Protein AF-A0A7Y0R0B1-F1 (afdb_monomer_lite)

Foldseek 3Di:
DPPPPPVVVVLLVQLVVQCVVVVHNVVSCVVSVHDPVSNVVSVVVD

Structure (mmCIF, N/CA/C/O backbone):
data_AF-A0A7Y0R0B1-F1
#
_entry.id   AF-A0A7Y0R0B1-F1
#
loop_
_atom_site.group_PDB
_atom_site.id
_atom_site.type_symbol
_atom_site.label_atom_id
_atom_site.label_alt_id
_atom_site.label_comp_id
_atom_site.label_asym_id
_atom_site.label_entity_id
_atom_site.label_seq_id
_atom_site.pdbx_PDB_ins_code
_atom_site.Cartn_x
_atom_site.Cartn_y
_atom_site.Cartn_z
_atom_site.occupancy
_atom_site.B_iso_or_equiv
_atom_site.auth_seq_id
_atom_site.auth_comp_id
_atom_site.auth_asym_id
_atom_site.auth_atom_id
_atom_site.pdbx_PDB_model_num
ATOM 1 N N . MET A 1 1 ? 19.532 -8.975 -22.451 1.00 39.03 1 MET A N 1
ATOM 2 C CA . MET A 1 1 ? 19.727 -7.658 -21.808 1.00 39.03 1 MET A CA 1
ATOM 3 C C . MET A 1 1 ? 18.383 -7.245 -21.231 1.00 39.03 1 MET A C 1
ATOM 5 O O . MET A 1 1 ? 17.486 -6.919 -21.996 1.00 39.03 1 MET A O 1
ATOM 9 N N . LEU A 1 2 ? 18.192 -7.407 -19.918 1.00 44.75 2 LEU A N 1
ATOM 10 C CA . LEU A 1 2 ? 16.931 -7.087 -19.243 1.00 44.75 2 LEU A CA 1
ATOM 11 C C . LEU A 1 2 ? 16.784 -5.567 -19.183 1.00 44.75 2 LEU A C 1
ATOM 13 O O . LEU A 1 2 ? 17.156 -4.934 -18.199 1.00 44.75 2 LEU A O 1
ATOM 17 N N . HIS A 1 3 ? 16.256 -4.974 -20.252 1.00 46.09 3 HIS A N 1
ATOM 18 C CA . HIS A 1 3 ? 15.779 -3.600 -20.205 1.00 46.09 3 HIS A CA 1
ATOM 19 C C . HIS A 1 3 ? 14.452 -3.611 -19.441 1.00 46.09 3 HIS A C 1
ATOM 21 O O . HIS A 1 3 ? 13.362 -3.625 -19.997 1.00 46.09 3 HIS A O 1
ATOM 27 N N . THR A 1 4 ? 14.562 -3.739 -18.128 1.00 44.50 4 THR A N 1
ATOM 28 C CA . THR A 1 4 ? 13.447 -3.722 -17.195 1.00 44.50 4 THR A CA 1
ATOM 29 C C . THR A 1 4 ? 13.730 -2.566 -16.244 1.00 44.50 4 THR A C 1
ATOM 31 O O . THR A 1 4 ? 13.964 -2.693 -15.048 1.00 44.50 4 THR A O 1
ATOM 34 N N . SER A 1 5 ? 13.668 -1.363 -16.810 1.00 47.53 5 SER A N 1
ATOM 35 C CA . SER A 1 5 ? 13.221 -0.186 -16.068 1.00 47.53 5 SER A CA 1
ATOM 36 C C . SER A 1 5 ? 11.742 -0.417 -15.734 1.00 47.53 5 SER A C 1
ATOM 38 O O . SER A 1 5 ? 10.858 0.208 -16.310 1.00 47.53 5 SER A O 1
ATOM 40 N N . ASN A 1 6 ? 11.461 -1.438 -14.915 1.00 46.91 6 ASN A N 1
ATOM 41 C CA . ASN A 1 6 ? 10.119 -1.959 -14.723 1.00 46.91 6 ASN A CA 1
ATOM 42 C C . ASN A 1 6 ? 9.322 -0.915 -13.943 1.00 46.91 6 ASN A C 1
ATOM 44 O O . ASN A 1 6 ? 9.649 -0.669 -12.776 1.00 46.91 6 ASN A O 1
ATOM 48 N N . PRO A 1 7 ? 8.228 -0.368 -14.497 1.00 52.12 7 PRO A N 1
ATOM 49 C CA . PRO A 1 7 ? 7.290 0.427 -13.708 1.00 52.12 7 PRO A CA 1
ATOM 50 C C . PRO A 1 7 ? 6.791 -0.353 -12.477 1.00 52.12 7 PRO A C 1
ATOM 52 O O . PRO A 1 7 ? 6.472 0.245 -11.455 1.00 52.12 7 PRO A O 1
ATOM 55 N N . ILE A 1 8 ? 6.846 -1.691 -12.520 1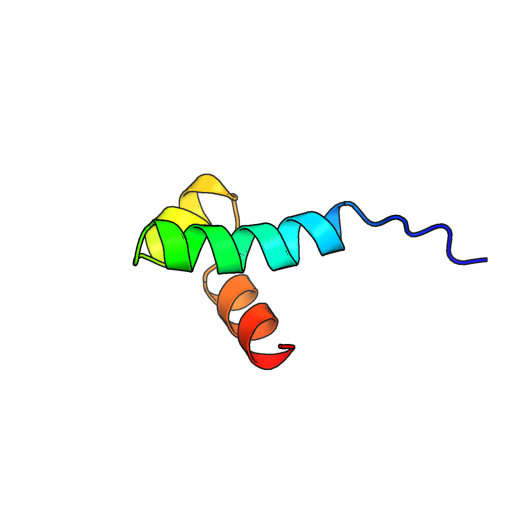.00 53.00 8 ILE A N 1
ATOM 56 C CA . ILE A 1 8 ? 6.545 -2.598 -11.406 1.00 53.00 8 ILE A CA 1
ATOM 57 C C . ILE A 1 8 ? 7.390 -2.294 -10.155 1.00 53.00 8 ILE A C 1
ATOM 59 O O . ILE A 1 8 ? 6.853 -2.324 -9.053 1.00 53.00 8 ILE A O 1
ATOM 63 N N . ILE A 1 9 ? 8.679 -1.949 -10.291 1.00 55.81 9 ILE A N 1
ATOM 64 C CA . ILE A 1 9 ? 9.559 -1.689 -9.133 1.00 55.81 9 ILE A CA 1
ATOM 65 C C . ILE A 1 9 ? 9.176 -0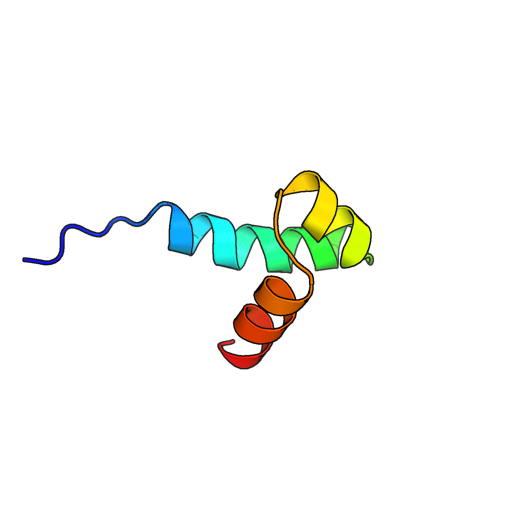.365 -8.453 1.00 55.81 9 ILE A C 1
ATOM 67 O O . ILE A 1 9 ? 9.096 -0.305 -7.226 1.00 55.81 9 ILE A O 1
ATOM 71 N N . LYS A 1 10 ? 8.841 0.674 -9.235 1.00 59.03 10 LYS A N 1
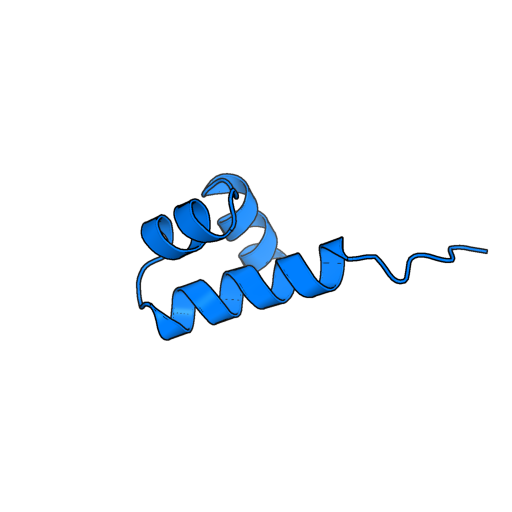ATOM 72 C CA . LYS A 1 10 ? 8.320 1.944 -8.698 1.00 59.03 10 LYS A CA 1
ATOM 73 C C . LYS A 1 10 ? 6.943 1.774 -8.051 1.00 59.03 10 LYS A C 1
ATOM 75 O O . LYS A 1 10 ? 6.708 2.332 -6.985 1.00 59.03 10 LYS A O 1
ATOM 80 N N . HIS A 1 11 ? 6.062 0.964 -8.639 1.00 69.44 11 HIS A N 1
ATOM 81 C CA . HIS A 1 11 ? 4.760 0.6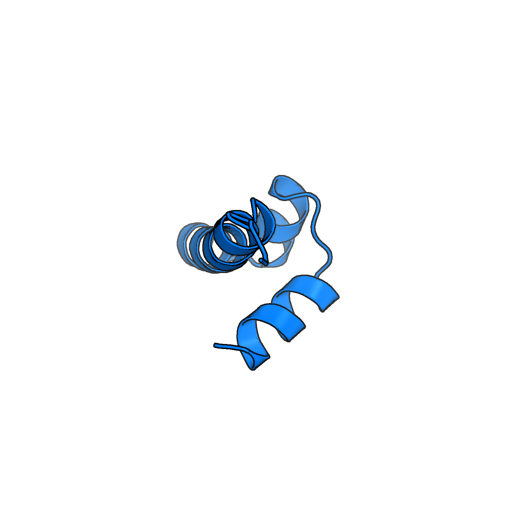41 -8.043 1.00 69.44 11 HIS A CA 1
ATOM 82 C C . HIS A 1 11 ? 4.880 -0.167 -6.738 1.00 69.44 11 HIS A C 1
ATOM 84 O O . HIS A 1 11 ? 4.063 0.008 -5.838 1.00 69.44 11 HIS A O 1
ATOM 90 N N . LYS A 1 12 ? 5.899 -1.026 -6.609 1.00 74.06 12 LYS A N 1
ATOM 91 C CA . LYS A 1 12 ? 6.161 -1.868 -5.428 1.00 74.06 12 LYS A CA 1
ATOM 92 C C . LYS A 1 12 ? 6.549 -1.027 -4.207 1.00 74.06 12 LYS A C 1
ATOM 94 O O . LYS A 1 12 ? 5.897 -1.133 -3.173 1.00 74.06 12 LYS A O 1
ATOM 99 N N . ALA A 1 13 ? 7.526 -0.130 -4.361 1.00 78.00 13 ALA A N 1
ATOM 100 C CA . ALA A 1 13 ? 7.892 0.828 -3.314 1.00 78.00 13 ALA A CA 1
ATOM 101 C C . ALA A 1 13 ? 6.775 1.857 -3.058 1.00 78.00 13 ALA A C 1
ATOM 103 O O . ALA A 1 13 ? 6.470 2.164 -1.910 1.00 78.00 13 ALA A O 1
ATOM 104 N N . GLY A 1 14 ? 6.104 2.327 -4.117 1.00 85.75 14 GLY A N 1
ATOM 105 C CA . GLY A 1 14 ? 4.986 3.264 -3.998 1.00 85.75 14 GLY A CA 1
ATOM 106 C C . GLY A 1 14 ? 3.819 2.719 -3.172 1.00 85.75 14 GLY A C 1
ATOM 107 O O . GLY A 1 14 ? 3.200 3.476 -2.434 1.00 85.75 14 GLY A O 1
ATOM 108 N N . LEU A 1 15 ? 3.541 1.411 -3.237 1.00 87.44 15 LEU A N 1
ATOM 109 C CA . LEU A 1 15 ? 2.468 0.791 -2.454 1.00 87.44 15 LEU A CA 1
ATOM 110 C C . LEU A 1 15 ? 2.795 0.757 -0.952 1.00 87.44 15 LEU A C 1
ATOM 112 O O . LEU A 1 15 ? 1.916 1.051 -0.143 1.00 87.44 15 LEU A O 1
ATOM 116 N N . LEU A 1 16 ? 4.035 0.407 -0.590 1.00 87.81 16 LEU A N 1
ATOM 117 C CA . LEU A 1 16 ? 4.496 0.390 0.804 1.00 87.81 16 LEU A CA 1
ATOM 118 C C . LEU A 1 16 ? 4.487 1.808 1.387 1.00 87.81 16 LEU A C 1
ATOM 120 O O . LEU A 1 16 ? 3.884 2.040 2.431 1.00 87.81 16 LEU A O 1
ATOM 124 N N . ASN A 1 17 ? 5.030 2.773 0.640 1.00 88.44 17 ASN A N 1
ATOM 125 C CA . ASN A 1 17 ? 5.084 4.171 1.061 1.00 88.44 17 ASN A CA 1
ATOM 126 C C . ASN A 1 17 ? 3.686 4.788 1.206 1.00 88.44 17 ASN A C 1
ATOM 128 O O . ASN A 1 17 ? 3.429 5.541 2.138 1.00 88.44 17 ASN A O 1
ATOM 132 N N . LEU A 1 18 ? 2.759 4.452 0.302 1.00 88.81 18 LEU A N 1
ATOM 133 C CA . LEU A 1 18 ? 1.374 4.914 0.380 1.00 88.81 18 LEU A CA 1
ATOM 134 C C . LEU A 1 18 ? 0.629 4.295 1.571 1.00 88.81 18 LEU A C 1
ATOM 136 O O . LEU A 1 18 ? -0.233 4.944 2.159 1.00 88.81 18 LEU A O 1
ATOM 140 N N . ALA A 1 19 ? 0.928 3.044 1.927 1.00 90.44 19 ALA A N 1
ATOM 141 C CA . ALA A 1 19 ? 0.340 2.410 3.102 1.00 90.44 19 ALA A CA 1
ATOM 142 C C . ALA A 1 19 ? 0.839 3.030 4.410 1.00 90.44 19 ALA A C 1
ATOM 144 O O . ALA A 1 19 ? 0.024 3.191 5.318 1.00 90.44 19 ALA A O 1
ATOM 145 N N . GLU A 1 20 ? 2.120 3.404 4.479 1.00 90.38 20 GLU A N 1
ATOM 146 C CA . GLU A 1 20 ? 2.698 4.168 5.592 1.00 90.38 20 GLU A CA 1
ATOM 147 C C . GLU A 1 20 ? 2.071 5.563 5.704 1.00 90.38 20 GLU A C 1
ATOM 149 O O . GLU A 1 20 ? 1.520 5.896 6.750 1.00 90.38 20 GLU A O 1
ATOM 154 N N . GLU A 1 21 ? 2.046 6.331 4.611 1.00 90.81 21 GLU A N 1
ATOM 155 C CA . GLU A 1 21 ? 1.460 7.683 4.564 1.00 90.81 21 GLU A CA 1
ATOM 156 C C . GLU A 1 21 ? -0.029 7.694 4.946 1.00 90.81 21 GLU A C 1
ATOM 158 O O . GLU A 1 21 ? -0.513 8.597 5.627 1.00 90.81 21 GLU A O 1
ATOM 163 N N . LEU A 1 22 ? -0.786 6.680 4.516 1.00 89.00 22 LEU A N 1
ATOM 164 C CA . LEU A 1 22 ? -2.208 6.557 4.844 1.00 89.00 22 LEU A CA 1
ATOM 165 C C . LEU A 1 22 ? -2.462 5.885 6.202 1.00 89.00 22 LEU A C 1
ATOM 167 O O . LEU A 1 22 ? -3.618 5.855 6.637 1.00 89.00 22 LEU A O 1
ATOM 171 N N . GLY A 1 23 ? -1.451 5.257 6.812 1.00 90.94 23 GLY A N 1
ATOM 172 C CA . GLY A 1 23 ? -1.607 4.352 7.958 1.00 90.94 23 GLY A CA 1
ATOM 173 C C . GLY A 1 23 ? -2.607 3.212 7.710 1.00 90.94 23 GLY A C 1
ATOM 174 O O . GLY A 1 23 ? -3.172 2.652 8.650 1.00 90.94 23 GLY A O 1
ATOM 175 N N . ASN A 1 24 ? -2.916 2.908 6.443 1.00 90.62 24 ASN A N 1
ATOM 176 C CA . ASN A 1 24 ? -3.990 1.991 6.074 1.00 90.62 24 ASN A CA 1
ATOM 177 C C . ASN A 1 24 ? -3.684 1.231 4.781 1.00 90.62 24 ASN A C 1
ATOM 179 O O . ASN A 1 24 ? -3.899 1.713 3.663 1.00 90.62 24 ASN A O 1
ATOM 183 N N . VAL A 1 25 ? -3.286 -0.026 4.961 1.00 88.12 25 VAL A N 1
ATOM 184 C CA . VAL A 1 25 ? -2.962 -0.963 3.880 1.00 88.12 25 VAL A CA 1
ATOM 185 C C . VAL A 1 25 ? -4.133 -1.162 2.920 1.00 88.12 25 VAL A C 1
ATOM 187 O O . VAL A 1 25 ? -3.945 -1.172 1.706 1.00 88.12 25 VAL A O 1
ATOM 190 N N . SER A 1 26 ? -5.362 -1.285 3.429 1.00 88.56 26 SER A N 1
ATOM 191 C CA . SER A 1 26 ? -6.529 -1.546 2.582 1.00 88.56 26 SER A CA 1
ATOM 192 C C . SER A 1 26 ? -6.863 -0.356 1.681 1.00 88.56 26 SER A C 1
ATOM 194 O O . SER A 1 26 ? -7.297 -0.553 0.545 1.00 88.56 26 SER A O 1
ATOM 196 N N . LYS A 1 27 ? -6.658 0.873 2.168 1.00 90.06 27 LYS A N 1
ATOM 197 C CA . LYS A 1 27 ? -6.882 2.100 1.396 1.00 90.06 27 LYS A CA 1
ATOM 198 C C . LYS A 1 27 ? -5.785 2.295 0.350 1.00 90.06 27 LYS A C 1
ATOM 200 O O . LYS A 1 27 ? -6.111 2.546 -0.806 1.00 90.06 27 LYS A O 1
ATOM 205 N N . ALA A 1 28 ? -4.524 2.067 0.717 1.00 89.06 28 ALA A N 1
ATOM 206 C CA . ALA A 1 28 ? -3.398 2.088 -0.216 1.00 89.06 28 ALA A CA 1
ATOM 207 C C . ALA A 1 28 ? -3.553 1.048 -1.338 1.00 89.06 28 ALA A C 1
ATOM 209 O O . ALA A 1 28 ? -3.442 1.388 -2.514 1.00 89.06 28 ALA A O 1
ATOM 210 N N . CYS A 1 29 ? -3.916 -0.192 -0.990 1.00 89.00 29 CYS A N 1
ATOM 211 C CA . CYS A 1 29 ? -4.212 -1.261 -1.948 1.00 89.00 29 CYS A CA 1
ATOM 212 C C . CYS A 1 29 ? -5.334 -0.866 -2.920 1.00 89.00 29 CYS A C 1
ATOM 214 O O . CYS A 1 29 ? -5.207 -1.059 -4.126 1.00 89.00 29 CYS A O 1
ATOM 216 N N . LYS A 1 30 ? -6.410 -0.244 -2.420 1.00 87.81 30 LYS A N 1
ATOM 217 C CA . LYS A 1 30 ? -7.549 0.188 -3.244 1.00 87.81 30 LYS A CA 1
ATOM 218 C C . LYS A 1 30 ? -7.191 1.326 -4.207 1.00 87.81 30 LYS A C 1
ATOM 220 O O . LYS A 1 30 ? -7.660 1.317 -5.338 1.00 87.81 30 LYS A O 1
ATOM 225 N N . VAL A 1 31 ? -6.358 2.273 -3.774 1.00 85.50 31 VAL A N 1
ATOM 226 C CA . VAL A 1 31 ? -5.873 3.393 -4.606 1.00 85.50 31 VAL A CA 1
ATOM 227 C C . VAL A 1 31 ? -4.904 2.904 -5.683 1.00 85.50 31 VAL A C 1
ATOM 229 O O . VAL A 1 31 ? -4.985 3.333 -6.828 1.00 85.50 31 VAL A O 1
ATOM 232 N N . MET A 1 32 ? -4.021 1.971 -5.332 1.00 82.75 32 MET A N 1
ATOM 233 C CA . MET A 1 32 ? -3.012 1.415 -6.240 1.00 82.75 32 MET A CA 1
ATOM 234 C C . MET A 1 32 ? -3.542 0.292 -7.141 1.00 82.75 32 MET A C 1
ATOM 236 O O . MET A 1 32 ? -2.789 -0.223 -7.965 1.00 82.75 32 MET A O 1
ATOM 240 N N . GLY A 1 33 ? -4.802 -0.126 -6.973 1.00 84.88 33 GLY A N 1
ATOM 241 C CA . GLY A 1 33 ? -5.362 -1.279 -7.684 1.00 84.88 33 GLY A CA 1
ATOM 242 C C . GLY A 1 33 ? -4.643 -2.594 -7.360 1.00 84.88 33 GLY A C 1
ATOM 243 O O . GLY A 1 33 ? -4.583 -3.488 -8.199 1.00 84.88 33 GLY A O 1
ATOM 244 N N . ALA A 1 34 ? -4.063 -2.701 -6.162 1.00 83.44 34 ALA A N 1
ATOM 245 C CA . ALA A 1 34 ? -3.299 -3.853 -5.703 1.00 83.44 34 ALA A CA 1
ATOM 246 C C . ALA A 1 34 ? -4.092 -4.681 -4.682 1.00 83.44 34 ALA A C 1
ATOM 248 O O . ALA A 1 34 ? -4.957 -4.171 -3.968 1.00 83.44 34 ALA A O 1
ATOM 249 N N . SER A 1 35 ? -3.767 -5.967 -4.576 1.00 86.81 35 SER A N 1
ATOM 250 C CA . SER A 1 35 ? -4.330 -6.844 -3.547 1.00 86.81 35 SER A CA 1
ATOM 251 C C . SER A 1 35 ? -3.531 -6.767 -2.249 1.00 86.81 35 SER A C 1
ATOM 253 O O . SER A 1 35 ? -2.319 -6.552 -2.261 1.00 86.81 35 SER A O 1
ATOM 255 N N . ARG A 1 36 ? -4.194 -7.052 -1.121 1.00 85.12 36 ARG A N 1
ATOM 256 C CA . ARG A 1 36 ? -3.516 -7.233 0.177 1.00 85.12 36 ARG A CA 1
ATOM 257 C C . ARG A 1 36 ? -2.434 -8.313 0.114 1.00 85.12 36 ARG A C 1
ATOM 259 O O . ARG A 1 36 ? -1.378 -8.133 0.694 1.00 85.12 36 ARG A O 1
ATOM 266 N N . ASP A 1 37 ? -2.668 -9.390 -0.633 1.00 88.06 37 ASP A N 1
ATOM 267 C CA . ASP A 1 37 ? -1.660 -10.432 -0.873 1.00 88.06 37 ASP A CA 1
ATOM 268 C C . ASP A 1 37 ? -0.377 -9.859 -1.497 1.00 88.06 37 ASP A C 1
ATOM 270 O O . ASP A 1 37 ? 0.730 -10.088 -1.014 1.00 88.06 37 ASP A O 1
ATOM 274 N N . THR A 1 38 ? -0.537 -9.015 -2.522 1.00 83.62 38 THR A N 1
ATOM 275 C CA . THR A 1 38 ? 0.571 -8.319 -3.180 1.00 83.62 38 THR A CA 1
ATOM 276 C C . THR A 1 38 ? 1.323 -7.422 -2.202 1.00 83.62 38 THR A C 1
ATOM 278 O O . THR A 1 38 ? 2.549 -7.396 -2.229 1.00 83.62 38 THR A O 1
ATOM 281 N N . PHE A 1 39 ? 0.606 -6.729 -1.314 1.00 87.62 39 PHE A N 1
ATOM 282 C CA . PHE A 1 39 ? 1.210 -5.911 -0.267 1.00 87.62 39 P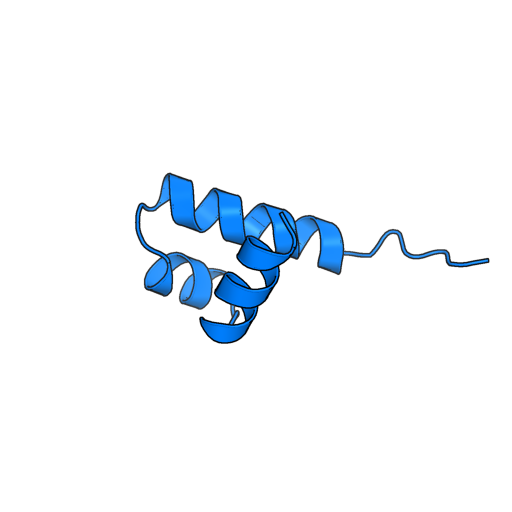HE A CA 1
ATOM 283 C C . PHE A 1 39 ? 2.098 -6.736 0.670 1.00 87.62 39 PHE A C 1
ATOM 285 O O . PHE A 1 39 ? 3.268 -6.403 0.841 1.00 87.62 39 PHE A O 1
ATOM 292 N N . TYR A 1 40 ? 1.585 -7.838 1.225 1.00 88.06 40 TYR A N 1
ATOM 293 C CA . TYR A 1 40 ? 2.354 -8.669 2.157 1.00 88.06 40 TYR A CA 1
ATOM 294 C C . TYR A 1 40 ? 3.549 -9.345 1.487 1.00 88.06 40 TYR A C 1
ATOM 296 O O . TYR A 1 40 ? 4.639 -9.340 2.049 1.00 88.06 40 TYR A O 1
ATOM 304 N N . ARG A 1 41 ? 3.404 -9.812 0.240 1.00 85.06 41 ARG A N 1
ATOM 305 C CA . ARG A 1 41 ? 4.544 -10.297 -0.556 1.00 85.06 41 ARG A CA 1
ATOM 306 C C . ARG A 1 41 ? 5.584 -9.214 -0.795 1.00 85.06 41 ARG A C 1
ATOM 308 O O . ARG A 1 41 ? 6.762 -9.506 -0.925 1.00 85.06 41 ARG A O 1
ATOM 315 N N . TYR A 1 42 ? 5.170 -7.959 -0.932 1.00 84.06 42 TYR A N 1
ATOM 316 C CA . TYR A 1 42 ? 6.108 -6.859 -1.114 1.00 84.06 42 TYR A CA 1
ATOM 317 C C . TYR A 1 42 ? 6.820 -6.482 0.175 1.00 84.06 42 TYR A C 1
ATOM 319 O O . TYR A 1 42 ? 8.004 -6.173 0.095 1.00 84.06 42 TYR A O 1
ATOM 327 N N . GLN A 1 43 ? 6.124 -6.570 1.304 1.00 82.12 43 GLN A N 1
ATOM 328 C CA . GLN A 1 43 ? 6.672 -6.362 2.638 1.00 82.12 43 GLN A CA 1
ATOM 329 C C . GLN A 1 43 ? 7.652 -7.472 3.042 1.00 82.12 43 GLN A C 1
ATOM 331 O O . GLN A 1 43 ? 8.660 -7.180 3.657 1.00 82.12 43 GLN A O 1
ATOM 336 N N . GLU A 1 44 ? 7.391 -8.729 2.677 1.00 84.62 44 GLU A N 1
ATOM 337 C CA . GLU A 1 44 ? 8.295 -9.860 2.958 1.00 84.62 44 GLU A CA 1
ATOM 338 C C . GLU A 1 44 ? 9.586 -9.818 2.119 1.00 84.62 44 GLU A C 1
ATOM 340 O O . GLU A 1 44 ? 10.596 -10.414 2.471 1.00 84.62 44 GLU A O 1
ATOM 34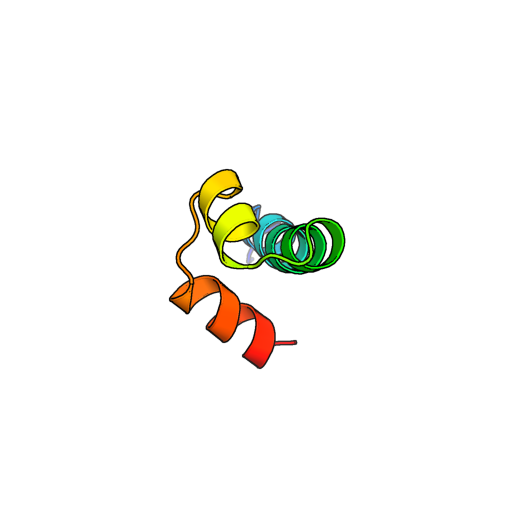5 N N . LEU A 1 45 ? 9.547 -9.107 0.989 1.00 77.25 45 LEU A N 1
ATOM 346 C CA . LEU A 1 45 ? 10.686 -8.909 0.090 1.00 77.25 45 LEU A CA 1
ATOM 347 C C . LEU A 1 45 ? 11.502 -7.642 0.411 1.00 77.25 45 LEU A C 1
ATOM 349 O O . LEU A 1 45 ? 12.408 -7.323 -0.365 1.00 77.25 45 LEU A O 1
ATOM 353 N N . VAL A 1 46 ? 11.133 -6.893 1.456 1.00 67.31 46 VAL A N 1
ATOM 354 C CA . VAL A 1 46 ? 11.842 -5.703 1.958 1.00 67.31 46 VAL A CA 1
ATOM 355 C C . VAL A 1 46 ? 12.590 -6.070 3.233 1.00 67.31 46 VAL A C 1
ATOM 357 O O . VAL A 1 46 ? 13.736 -5.592 3.366 1.00 67.31 46 VAL A O 1
#

Secondary structure (DSSP, 8-state):
------HHHHHHHHHHHHHHHHT-HHHHHHHHT--HHHHHHHHHT-

Sequence (46 aa):
MLHTSNPIIKHKAGLLNLAEELGNVSKACKVMGASRDTFYRYQELV

Radius of gyration: 11.09 Å; chains: 1; bounding box: 27×18×30 Å

pLDDT: mean 77.38, std 16.04, range [39.03, 90.94]

Organism: Vibrio alginolyticus (NCBI:txid663)